Protein AF-A0A838R2I4-F1 (afdb_monomer)

Solvent-accessible surface area (backbone atoms only — not comparable to full-atom values): 6718 Å² total; per-residue (Å²): 138,84,91,84,84,65,102,54,102,58,93,77,80,87,80,69,60,47,78,57,98,88,40,82,44,57,80,58,98,72,91,76,68,88,89,64,90,80,84,87,77,82,78,68,72,70,65,38,96,84,62,56,73,92,68,78,72,72,49,74,60,72,74,38,50,85,59,63,79,69,65,80,87,69,59,96,59,77,66,63,46,51,59,27,77,76,69,69,44,84,81,114

Foldseek 3Di:
DDDFDDPPPDGDDDFDFDQDPNDTGTPDDDDDDPPDDDDDDPPPPPCPPPDHPPPPPDDPCRVCVCPVVVDPPDDPCNCVCVCCVPPVDDHD

Structure (mmCIF, N/CA/C/O backbone):
data_AF-A0A838R2I4-F1
#
_entry.id   AF-A0A838R2I4-F1
#
loop_
_atom_site.group_PDB
_atom_site.id
_atom_site.type_symbol
_atom_site.label_atom_id
_atom_site.label_alt_id
_atom_site.label_comp_id
_atom_site.label_asym_id
_atom_site.label_entity_id
_atom_site.label_seq_id
_atom_site.pdbx_PDB_ins_code
_atom_site.Cartn_x
_atom_site.Cartn_y
_atom_site.Cartn_z
_atom_site.occupancy
_atom_site.B_iso_or_equiv
_atom_site.auth_seq_id
_atom_site.auth_comp_id
_atom_site.auth_asym_id
_atom_site.auth_atom_id
_atom_site.pdbx_PDB_model_num
ATOM 1 N N . MET A 1 1 ? -6.997 -14.209 26.254 1.00 40.84 1 MET A N 1
ATOM 2 C CA . MET A 1 1 ? -6.150 -13.316 27.068 1.00 40.84 1 MET A CA 1
ATOM 3 C C . MET A 1 1 ? -5.665 -12.225 26.127 1.00 40.84 1 MET A C 1
ATOM 5 O O . MET A 1 1 ? -4.868 -12.564 25.267 1.00 40.84 1 MET A O 1
ATOM 9 N N . PRO A 1 2 ? -6.243 -11.012 26.137 1.00 50.09 2 PRO A N 1
ATOM 10 C CA . PRO A 1 2 ? -5.753 -9.914 25.307 1.00 50.09 2 PRO A CA 1
ATOM 11 C C . PRO A 1 2 ? -4.696 -9.117 26.075 1.00 50.09 2 PRO A C 1
ATOM 13 O O . PRO A 1 2 ? -4.842 -8.885 27.275 1.00 50.09 2 PRO A O 1
ATOM 16 N N . ASP A 1 3 ? -3.633 -8.735 25.379 1.00 47.75 3 ASP A N 1
ATOM 17 C CA . ASP A 1 3 ? -2.501 -7.991 25.919 1.00 47.75 3 ASP A CA 1
ATOM 18 C C . ASP A 1 3 ? -2.857 -6.508 26.104 1.00 47.75 3 ASP A C 1
ATOM 20 O O . ASP 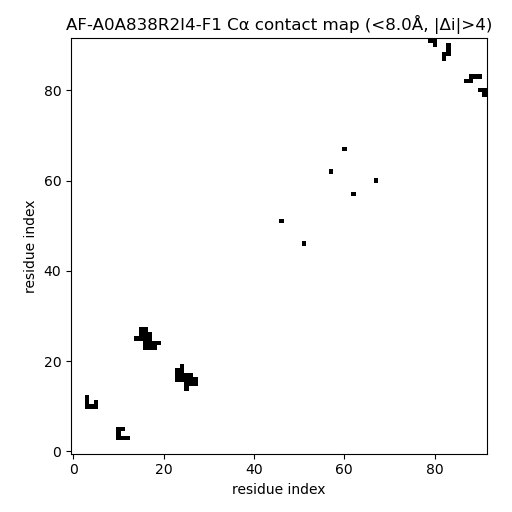A 1 3 ? -3.177 -5.806 25.146 1.00 47.75 3 ASP A O 1
ATOM 24 N N . TYR A 1 4 ? -2.787 -6.017 27.345 1.00 48.03 4 TYR A N 1
ATOM 25 C CA . TYR A 1 4 ? -3.042 -4.617 27.700 1.00 48.03 4 TYR A CA 1
ATOM 26 C C . TYR A 1 4 ? -1.774 -3.972 28.255 1.00 48.03 4 TYR A C 1
ATOM 28 O O . TYR A 1 4 ? -1.605 -3.925 29.468 1.00 48.03 4 TYR A O 1
ATOM 36 N N . PHE A 1 5 ? -0.887 -3.437 27.415 1.00 41.81 5 PHE A N 1
ATOM 37 C CA . PHE A 1 5 ? 0.123 -2.492 27.904 1.00 41.81 5 PHE A CA 1
ATOM 38 C C . PHE A 1 5 ? 0.476 -1.439 26.848 1.00 41.81 5 PHE A C 1
ATOM 40 O O . PHE A 1 5 ? 1.162 -1.719 25.870 1.00 41.81 5 PHE A O 1
ATOM 47 N N . THR A 1 6 ? 0.049 -0.195 27.086 1.00 43.91 6 THR A N 1
ATOM 48 C CA . THR A 1 6 ? 0.590 1.012 26.443 1.00 43.91 6 THR A CA 1
ATOM 49 C C . THR A 1 6 ? 1.130 1.976 27.510 1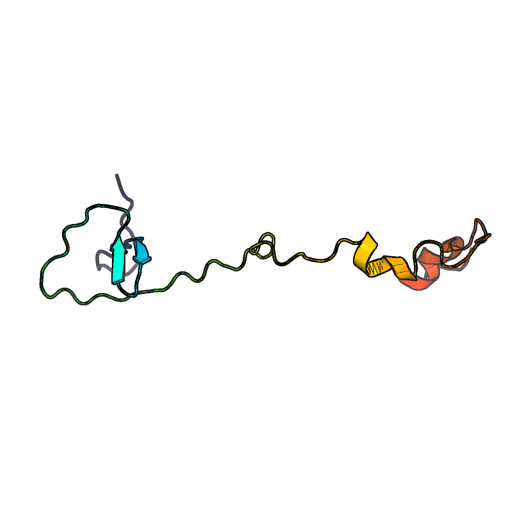.00 43.91 6 THR A C 1
ATOM 51 O O . THR A 1 6 ? 0.649 2.025 28.642 1.00 43.91 6 THR A O 1
ATOM 54 N N . LEU A 1 7 ? 2.188 2.716 27.152 1.00 46.00 7 LEU A N 1
ATOM 55 C CA . LEU A 1 7 ? 3.103 3.495 28.014 1.00 46.00 7 LEU A CA 1
ATOM 56 C C . LEU A 1 7 ? 2.531 4.787 28.641 1.00 46.00 7 LEU A C 1
ATOM 58 O O . LEU A 1 7 ? 3.270 5.661 29.084 1.00 46.00 7 LEU A O 1
ATOM 62 N N . THR A 1 8 ? 1.216 4.897 28.758 1.00 50.12 8 THR A N 1
ATOM 63 C CA . THR A 1 8 ? 0.539 5.921 29.562 1.00 50.12 8 THR A CA 1
ATOM 64 C C . THR A 1 8 ? -0.657 5.230 30.181 1.00 50.12 8 THR A C 1
ATOM 66 O O . THR A 1 8 ? -1.463 4.711 29.421 1.00 50.12 8 THR A O 1
ATOM 69 N N . GLY A 1 9 ? -0.748 5.170 31.514 1.00 45.50 9 GLY A N 1
ATOM 70 C CA . GLY A 1 9 ? -1.682 4.335 32.290 1.00 45.50 9 GLY A CA 1
ATOM 71 C C . GLY A 1 9 ? -3.178 4.602 32.077 1.00 45.50 9 GLY A C 1
ATOM 72 O O . GLY A 1 9 ? -3.895 4.929 33.018 1.00 45.50 9 GLY A O 1
ATOM 73 N N . LYS A 1 10 ? -3.659 4.453 30.845 1.00 51.25 10 LYS A N 1
ATOM 74 C CA . LYS A 1 10 ? -5.051 4.514 30.428 1.00 51.25 10 LYS A CA 1
ATOM 75 C C . LYS A 1 10 ? -5.311 3.217 29.659 1.00 51.25 10 LYS A C 1
ATOM 77 O O . LYS A 1 10 ? -4.597 2.968 28.689 1.00 51.25 10 LYS A O 1
ATOM 82 N N . PRO A 1 11 ? -6.261 2.370 30.087 1.00 53.25 11 PRO A N 1
ATOM 83 C CA . PRO A 1 11 ? -6.576 1.149 29.358 1.00 53.25 11 PRO A CA 1
ATOM 84 C C . PRO A 1 11 ? -7.075 1.542 27.965 1.00 53.25 11 PRO A C 1
ATOM 86 O O . PRO A 1 11 ? -8.181 2.056 27.812 1.00 53.25 11 PRO A O 1
ATOM 89 N N . ALA A 1 12 ? -6.219 1.380 26.959 1.00 59.03 12 ALA A N 1
ATOM 90 C CA . ALA A 1 12 ? -6.576 1.585 25.568 1.00 59.03 12 ALA A CA 1
ATOM 91 C C . ALA A 1 12 ? -7.121 0.258 25.043 1.00 59.03 12 ALA A C 1
ATOM 93 O O . ALA A 1 12 ? -6.387 -0.718 24.915 1.00 59.03 12 ALA A O 1
ATOM 94 N N . MET A 1 13 ? -8.428 0.215 24.808 1.00 68.31 13 MET A N 1
ATOM 95 C CA . MET A 1 13 ? -9.082 -0.896 24.132 1.00 68.31 13 MET A CA 1
ATOM 96 C C . MET A 1 13 ? -9.242 -0.499 22.668 1.00 68.31 13 MET A C 1
ATOM 98 O O . MET A 1 13 ? -9.995 0.423 22.361 1.00 68.31 13 MET A O 1
ATOM 102 N N . THR A 1 14 ? -8.505 -1.162 21.782 1.00 69.88 14 THR A N 1
ATOM 103 C CA . THR A 1 14 ? -8.679 -1.014 20.334 1.00 69.88 14 THR A CA 1
ATOM 104 C C . THR A 1 14 ? -9.733 -2.013 19.879 1.00 69.88 14 THR A C 1
ATOM 106 O O . THR A 1 14 ? -9.642 -3.201 20.190 1.00 69.88 14 THR A O 1
ATOM 109 N N . LEU A 1 15 ? -10.759 -1.524 19.187 1.00 74.19 15 LEU A N 1
ATOM 110 C CA . LEU A 1 15 ? -11.846 -2.330 18.644 1.00 74.19 15 LEU A CA 1
ATOM 111 C C . LEU A 1 15 ? -11.826 -2.217 17.130 1.00 74.19 15 LEU A C 1
ATOM 113 O O . LEU A 1 15 ? -11.843 -1.108 16.600 1.00 74.19 15 LEU A O 1
ATOM 117 N N . HIS A 1 16 ? -11.814 -3.363 16.460 1.00 77.19 16 HIS A N 1
ATOM 118 C CA . HIS A 1 16 ? -11.898 -3.429 15.010 1.00 77.19 16 HIS A CA 1
ATOM 119 C C . HIS A 1 16 ? -13.355 -3.612 14.583 1.00 77.19 16 HIS A C 1
ATOM 121 O O . HIS A 1 16 ? -14.159 -4.264 15.259 1.00 77.19 16 HIS A O 1
ATOM 127 N N . GLY A 1 17 ? -13.694 -2.972 13.476 1.00 80.44 17 GLY A N 1
ATOM 128 C CA . GLY A 1 17 ? -15.008 -3.030 12.875 1.00 80.44 17 GLY A CA 1
ATOM 129 C C . GLY A 1 17 ? -14.968 -2.458 11.471 1.00 80.44 17 GLY A C 1
ATOM 130 O O . GLY A 1 17 ? -14.006 -1.798 11.066 1.00 80.44 17 GLY A O 1
ATOM 131 N N . HIS A 1 18 ? -16.039 -2.693 10.736 1.00 80.75 18 HIS A N 1
ATOM 132 C CA . HIS A 1 18 ? -16.188 -2.262 9.362 1.00 80.75 18 HIS A CA 1
ATOM 133 C C . HIS A 1 18 ? -17.285 -1.212 9.244 1.00 80.75 18 HIS A C 1
ATOM 135 O O . HIS A 1 18 ? -18.290 -1.239 9.951 1.00 80.75 18 HIS A O 1
ATOM 141 N N . ILE A 1 19 ? -17.100 -0.271 8.320 1.00 77.31 19 ILE A N 1
ATOM 142 C CA . ILE A 1 19 ? -18.136 0.708 7.999 1.00 77.31 19 ILE A CA 1
ATOM 143 C C . ILE A 1 19 ? -19.135 0.044 7.050 1.00 77.31 19 ILE A C 1
ATOM 145 O O . ILE A 1 19 ? -18.774 -0.330 5.934 1.00 77.31 19 ILE A O 1
ATOM 149 N N . HIS A 1 20 ? -20.394 -0.065 7.467 1.00 75.75 20 HIS A N 1
ATOM 150 C CA . HIS A 1 20 ? -21.492 -0.574 6.651 1.00 75.75 20 HIS A CA 1
ATOM 151 C C . HIS A 1 20 ? -22.601 0.484 6.589 1.00 75.75 20 HIS A C 1
ATOM 153 O O . HIS A 1 20 ? -23.154 0.874 7.611 1.00 75.75 20 HIS A O 1
ATOM 159 N N . ASN A 1 21 ? -22.920 0.990 5.391 1.00 78.62 21 ASN A N 1
ATOM 160 C CA . ASN A 1 21 ? -23.909 2.065 5.176 1.00 78.62 21 ASN A CA 1
ATOM 161 C C . ASN A 1 21 ? -23.677 3.350 6.004 1.00 78.62 21 ASN A C 1
ATOM 163 O O . ASN A 1 21 ? -24.625 4.056 6.338 1.00 78.62 21 ASN A O 1
ATOM 167 N N . GLY A 1 22 ? -22.420 3.670 6.323 1.00 76.44 22 GLY A N 1
ATOM 168 C CA . GLY A 1 22 ? -22.068 4.841 7.136 1.00 76.44 22 GLY A CA 1
ATOM 169 C C . GLY A 1 22 ? -22.163 4.618 8.650 1.00 76.44 22 GLY A C 1
ATOM 170 O O . GLY A 1 22 ? -21.879 5.542 9.407 1.00 76.44 22 GLY A O 1
ATOM 171 N N . GLU A 1 23 ? -22.504 3.407 9.091 1.00 81.31 23 GLU A N 1
ATOM 172 C CA . GLU A 1 23 ? -22.467 2.984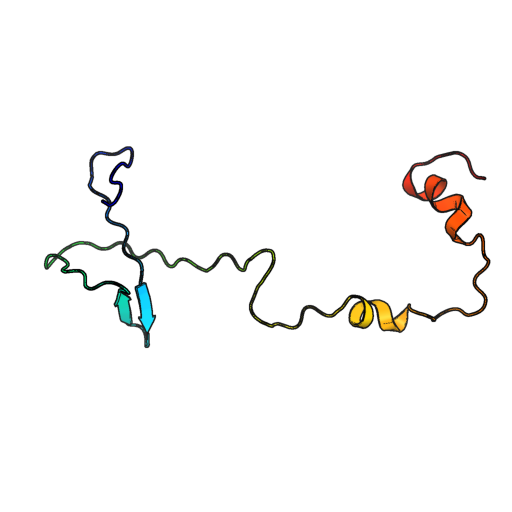 10.491 1.00 81.31 23 GLU A CA 1
ATOM 173 C C . GLU A 1 23 ? -21.231 2.111 10.751 1.00 81.31 23 GLU A C 1
ATOM 175 O O . GLU A 1 23 ? -20.810 1.341 9.887 1.00 81.31 23 GLU A O 1
ATOM 180 N N . ILE A 1 24 ? -20.623 2.241 11.932 1.00 81.12 24 ILE A N 1
ATOM 181 C CA . ILE A 1 24 ? -19.476 1.421 12.344 1.00 81.12 24 ILE A CA 1
ATOM 182 C C . ILE A 1 24 ? -20.021 0.139 12.972 1.00 81.12 24 ILE A C 1
ATOM 184 O O . ILE A 1 24 ? -20.577 0.168 14.068 1.00 81.12 24 ILE A O 1
ATOM 188 N N . VAL A 1 25 ? -19.844 -0.984 12.285 1.00 82.62 25 VAL A N 1
ATOM 189 C CA . VAL A 1 25 ? -20.233 -2.312 12.759 1.00 82.62 25 VAL A CA 1
ATOM 190 C C . VAL A 1 25 ? -18.997 -3.004 13.321 1.00 82.62 25 VAL A C 1
ATOM 192 O O . VAL A 1 25 ? -18.045 -3.260 12.593 1.00 82.62 25 VAL A O 1
ATOM 195 N N . PHE A 1 26 ? -18.992 -3.300 14.619 1.00 82.62 26 PHE A N 1
ATOM 196 C CA . PHE A 1 26 ? -17.901 -4.044 15.251 1.00 82.62 26 PHE A CA 1
ATOM 197 C C . PHE A 1 26 ? -17.979 -5.534 14.906 1.00 82.62 26 PHE A C 1
ATOM 199 O O . PHE A 1 26 ? -19.057 -6.126 14.960 1.00 82.62 26 PHE A O 1
ATOM 206 N N . ASP A 1 27 ? -16.834 -6.153 14.610 1.00 76.88 27 ASP A N 1
ATOM 207 C CA . ASP A 1 27 ? -16.778 -7.583 14.257 1.00 76.88 27 ASP A CA 1
ATOM 208 C C . ASP A 1 27 ? -17.027 -8.498 15.461 1.00 76.88 27 ASP A C 1
ATOM 210 O O . ASP A 1 27 ? -17.479 -9.636 15.329 1.00 76.88 27 ASP A O 1
ATOM 214 N N . ALA A 1 28 ? -16.744 -7.991 16.660 1.00 74.75 28 ALA A N 1
ATOM 215 C CA . ALA A 1 28 ? -17.038 -8.655 17.916 1.00 74.75 28 ALA A CA 1
ATOM 216 C C . ALA A 1 28 ? -18.227 -7.984 18.611 1.00 74.75 28 ALA A C 1
ATOM 218 O O . ALA A 1 28 ? -18.377 -6.762 18.586 1.00 74.75 28 ALA A O 1
ATOM 219 N N . GLN A 1 29 ? -19.040 -8.781 19.310 1.00 69.44 29 GLN A N 1
ATOM 220 C CA . GLN A 1 29 ? -20.028 -8.236 20.238 1.00 69.44 29 GLN A CA 1
ATOM 221 C C . GLN A 1 29 ? -19.302 -7.572 21.409 1.00 69.44 29 GLN A C 1
ATOM 223 O O . GLN A 1 29 ? -18.732 -8.246 22.267 1.00 69.44 29 GLN A O 1
ATOM 228 N N . VAL A 1 30 ? -19.321 -6.241 21.428 1.00 70.69 30 VAL A N 1
ATOM 229 C CA . VAL A 1 30 ? -18.682 -5.434 22.466 1.00 70.69 30 VAL A CA 1
ATOM 230 C C . VAL A 1 30 ? -19.726 -4.548 23.123 1.00 70.69 30 VAL A C 1
ATOM 232 O O . VAL A 1 30 ? -20.413 -3.772 22.463 1.00 70.69 30 VAL A O 1
ATOM 235 N N . THR A 1 31 ? -19.834 -4.644 24.446 1.00 70.94 31 THR A N 1
ATOM 236 C CA . THR A 1 31 ? -20.647 -3.725 25.242 1.00 70.94 31 THR A CA 1
ATOM 237 C C . THR A 1 31 ? -19.817 -2.490 25.567 1.00 70.94 31 THR A C 1
ATOM 239 O O . THR A 1 31 ? -18.889 -2.550 26.374 1.00 70.94 31 THR A O 1
ATOM 242 N N . LEU A 1 32 ? -20.145 -1.370 24.927 1.00 72.62 32 LEU A N 1
ATOM 243 C CA . LEU A 1 32 ? -19.547 -0.072 25.225 1.00 72.62 32 LEU A CA 1
ATOM 244 C C . LEU A 1 32 ? -20.337 0.621 26.347 1.00 72.62 32 LEU A C 1
ATOM 246 O O . LEU A 1 32 ? -21.567 0.598 26.315 1.00 72.62 32 LEU A O 1
ATOM 250 N N . PRO A 1 33 ? -19.669 1.242 27.335 1.00 75.31 33 PRO A N 1
ATOM 251 C CA . PRO A 1 33 ? -20.360 2.029 28.348 1.00 75.31 33 PRO A CA 1
ATOM 252 C C . PRO A 1 33 ? -20.990 3.283 27.725 1.00 75.31 33 PRO A C 1
ATOM 254 O O . PRO A 1 33 ? -20.359 3.978 26.924 1.00 75.31 33 PRO A O 1
ATOM 257 N N . GLU A 1 34 ? -22.231 3.587 28.110 1.00 66.81 34 GLU A N 1
ATOM 258 C CA . GLU A 1 34 ? -22.940 4.779 27.637 1.00 66.81 34 GLU A CA 1
ATOM 259 C C . GLU A 1 34 ? -22.177 6.063 28.014 1.00 66.81 34 GLU A C 1
ATOM 261 O O . GLU A 1 34 ? -21.684 6.212 29.132 1.00 66.81 34 GLU A O 1
ATOM 266 N N . GLY A 1 35 ? -22.059 6.999 27.065 1.00 73.25 35 GLY A N 1
ATOM 267 C CA . GLY A 1 35 ? -21.362 8.278 27.263 1.00 73.25 35 GLY A CA 1
ATOM 268 C C . GLY A 1 35 ? -19.837 8.240 27.094 1.00 73.25 35 GLY A C 1
ATOM 269 O O . GLY A 1 35 ? -19.176 9.256 27.319 1.00 73.25 35 GLY A O 1
ATOM 270 N N . ALA A 1 36 ? -19.252 7.110 26.684 1.00 72.12 36 ALA A N 1
ATOM 271 C CA . ALA A 1 36 ? -17.818 7.025 26.420 1.00 72.12 36 ALA A CA 1
ATOM 272 C C . ALA A 1 36 ? -17.393 7.870 25.205 1.00 72.12 36 ALA A C 1
ATOM 274 O O . ALA A 1 36 ? -17.975 7.783 24.126 1.00 72.12 36 ALA A O 1
ATOM 275 N N . SER A 1 37 ? -16.334 8.669 25.360 1.00 69.50 37 SER A N 1
ATOM 276 C CA . SER A 1 37 ? -15.700 9.373 24.240 1.00 69.50 37 SER A CA 1
ATOM 277 C C . SER A 1 37 ? -14.870 8.400 23.403 1.00 69.50 37 SER A C 1
ATOM 279 O O . SER A 1 37 ? -13.915 7.810 23.909 1.00 69.50 37 SER A O 1
ATOM 281 N N . VAL A 1 38 ? -15.216 8.259 22.123 1.00 74.25 38 VAL A N 1
ATOM 282 C CA . VAL A 1 38 ? -14.549 7.350 21.181 1.00 74.25 38 VAL A CA 1
ATOM 283 C C . VAL A 1 38 ? -13.696 8.153 20.201 1.00 74.25 38 VAL A C 1
ATOM 285 O O . VAL A 1 38 ? -14.122 9.189 19.693 1.00 74.25 38 VAL A O 1
ATOM 288 N N . ARG A 1 39 ? -12.487 7.663 19.917 1.00 72.94 39 ARG A N 1
ATOM 289 C CA . ARG A 1 39 ? -11.656 8.116 18.798 1.00 72.94 39 ARG A CA 1
ATOM 290 C C . ARG A 1 39 ? -11.702 7.031 17.735 1.00 72.94 39 ARG A C 1
ATOM 292 O O . ARG A 1 39 ? -11.289 5.909 18.003 1.00 72.94 39 ARG A O 1
ATOM 299 N N . VAL A 1 40 ? -12.221 7.370 16.562 1.00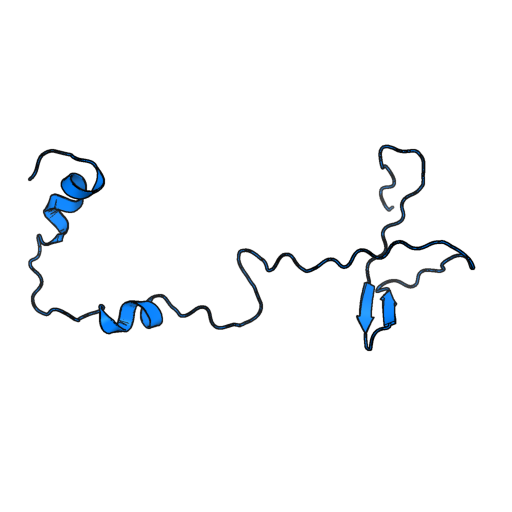 76.62 40 VAL A N 1
ATOM 300 C CA . VAL A 1 40 ? -12.262 6.45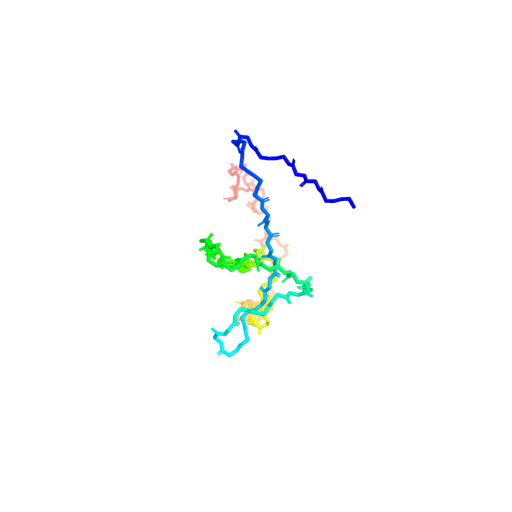5 15.421 1.00 76.62 40 VAL A CA 1
ATOM 301 C C . VAL A 1 40 ? -11.029 6.713 14.574 1.00 76.62 40 VAL A C 1
ATOM 303 O O . VAL A 1 40 ? -10.817 7.832 14.107 1.00 76.62 40 VAL A O 1
ATOM 306 N N . GLU A 1 41 ? -10.219 5.680 14.388 1.00 76.06 41 GLU A N 1
ATOM 307 C CA . GLU A 1 41 ? -9.131 5.689 13.420 1.00 76.06 41 GLU A CA 1
ATOM 308 C C . GLU A 1 41 ? -9.550 4.788 12.269 1.00 76.06 41 GLU A C 1
ATOM 310 O O . GLU A 1 41 ? -9.785 3.596 12.448 1.00 76.06 41 GLU A O 1
ATOM 315 N N . ILE A 1 42 ? -9.723 5.384 11.091 1.00 78.31 42 ILE A N 1
ATOM 316 C CA . ILE A 1 42 ? -9.965 4.611 9.882 1.00 78.31 42 ILE A CA 1
ATOM 317 C C . ILE A 1 42 ? -8.613 4.037 9.493 1.00 78.31 42 ILE A C 1
ATOM 319 O O . ILE A 1 42 ? -7.739 4.763 9.016 1.00 78.31 42 ILE A O 1
ATOM 323 N N . GLU A 1 43 ? -8.450 2.735 9.699 1.00 71.00 43 GLU A N 1
ATOM 324 C CA . GLU A 1 43 ? -7.398 1.983 9.039 1.00 71.00 43 GLU A CA 1
ATOM 325 C C . GLU A 1 43 ? -7.716 2.023 7.545 1.00 71.00 43 GLU A C 1
ATOM 327 O O . GLU A 1 43 ? -8.473 1.210 7.016 1.00 71.00 43 GLU A O 1
ATOM 332 N N . THR A 1 44 ? -7.171 3.018 6.839 1.00 63.59 44 THR A N 1
ATOM 333 C CA . THR A 1 44 ? -6.971 2.841 5.408 1.00 63.59 44 THR A CA 1
ATOM 334 C C . THR A 1 44 ? -6.129 1.584 5.317 1.00 63.59 44 THR A C 1
ATOM 336 O O . THR A 1 44 ? -5.030 1.605 5.893 1.00 63.59 44 THR A O 1
ATOM 339 N N . PRO A 1 45 ? -6.598 0.499 4.666 1.00 54.88 45 PRO A N 1
ATOM 340 C CA . PRO A 1 45 ? -5.679 -0.569 4.343 1.00 54.88 45 PRO A CA 1
ATOM 341 C C . PRO A 1 45 ? -4.505 0.155 3.704 1.00 54.88 45 PRO A C 1
ATOM 343 O O . PRO A 1 45 ? -4.708 0.985 2.809 1.00 54.88 45 PRO A O 1
ATOM 346 N N . LEU A 1 46 ? -3.299 -0.048 4.245 1.00 48.47 46 LEU A N 1
ATOM 347 C CA . LEU A 1 46 ? -2.101 0.197 3.463 1.00 48.47 46 LEU A CA 1
ATOM 348 C C . LEU A 1 46 ? -2.467 -0.443 2.139 1.00 48.47 46 LEU A C 1
ATOM 350 O O . LEU A 1 46 ? -2.668 -1.656 2.129 1.00 48.47 46 LEU A O 1
ATOM 354 N N . SER A 1 47 ? -2.714 0.357 1.092 1.00 44.06 47 SER A N 1
ATOM 355 C CA . SER A 1 47 ? -2.758 -0.168 -0.259 1.00 44.06 47 SER A CA 1
ATOM 356 C C . SER A 1 47 ? -1.480 -0.943 -0.304 1.00 44.06 47 SER A C 1
ATOM 358 O O . SER A 1 47 ? -0.405 -0.341 -0.214 1.00 44.06 47 SER A O 1
ATOM 360 N N . SER A 1 48 ? -1.626 -2.261 -0.200 1.00 42.00 48 SER A N 1
ATOM 361 C CA . SER A 1 48 ? -0.521 -3.135 0.084 1.00 42.00 48 SER A CA 1
ATOM 362 C C . SER A 1 48 ? 0.448 -2.753 -1.004 1.00 42.00 48 SER A C 1
ATOM 364 O O . SER A 1 48 ? 0.062 -2.741 -2.179 1.00 42.00 48 SER A O 1
ATOM 366 N N . SER A 1 49 ? 1.635 -2.296 -0.620 1.00 48.38 49 SER A N 1
ATOM 367 C CA . SER A 1 49 ? 2.694 -1.958 -1.560 1.00 48.38 49 SER A CA 1
ATOM 368 C C . SER A 1 49 ? 3.170 -3.282 -2.184 1.00 48.38 49 SER A C 1
ATOM 370 O O . SER A 1 49 ? 4.278 -3.744 -1.951 1.00 48.38 49 SER A O 1
ATOM 372 N N . GLY A 1 50 ? 2.250 -3.978 -2.865 1.00 47.94 50 GLY A N 1
ATOM 373 C CA . GLY A 1 50 ? 2.268 -5.41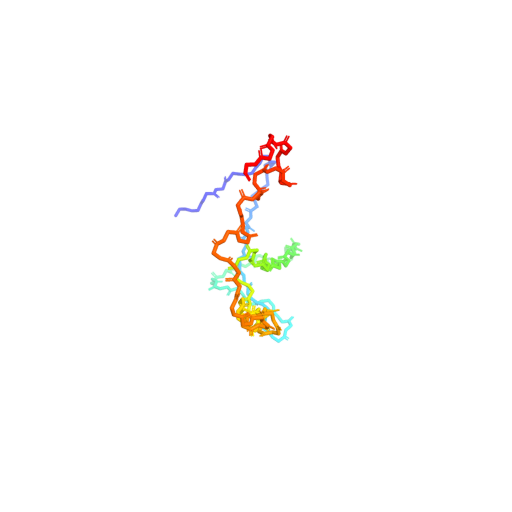2 -3.117 1.00 47.94 50 GLY A CA 1
ATOM 374 C C . GLY A 1 50 ? 0.919 -6.130 -3.323 1.00 47.94 50 GLY A C 1
ATOM 375 O O . GLY A 1 50 ? 0.977 -7.324 -3.569 1.00 47.94 50 GLY A O 1
ATOM 376 N N . THR A 1 51 ? -0.266 -5.507 -3.220 1.00 46.22 51 THR A N 1
ATOM 377 C CA . THR A 1 51 ? -1.591 -6.099 -3.579 1.00 46.22 51 THR A CA 1
ATOM 378 C C . THR A 1 51 ? -2.712 -5.107 -3.246 1.00 46.22 51 THR A C 1
ATOM 380 O O . THR A 1 51 ? -3.421 -5.228 -2.247 1.00 46.22 51 THR A O 1
ATOM 383 N N . ALA A 1 52 ? -2.851 -4.068 -4.066 1.00 44.03 52 ALA A N 1
ATOM 384 C CA . ALA A 1 52 ? -4.127 -3.377 -4.175 1.00 44.03 52 ALA A CA 1
ATOM 385 C C . ALA A 1 52 ? -5.111 -4.300 -4.910 1.00 44.03 52 ALA A C 1
ATOM 387 O O . ALA A 1 52 ? -4.695 -5.221 -5.616 1.00 44.03 52 ALA A O 1
ATOM 388 N N . ALA A 1 53 ? -6.406 -4.039 -4.734 1.00 46.28 53 ALA A N 1
ATOM 389 C CA . ALA A 1 53 ? -7.488 -4.524 -5.582 1.00 46.28 53 ALA A CA 1
ATOM 390 C C . ALA A 1 53 ? -7.058 -4.641 -7.052 1.00 46.28 53 ALA A C 1
ATOM 392 O O . ALA A 1 53 ? -6.194 -3.882 -7.479 1.00 46.28 53 ALA A O 1
ATOM 393 N N . ALA A 1 54 ? -7.683 -5.551 -7.803 1.00 50.00 54 ALA A N 1
ATOM 394 C CA . ALA A 1 54 ? -7.498 -5.802 -9.234 1.00 50.00 54 ALA A CA 1
ATOM 395 C C . ALA A 1 54 ? -7.748 -4.569 -10.141 1.00 50.00 54 ALA A C 1
ATOM 397 O O . ALA A 1 54 ? -8.572 -4.591 -11.044 1.00 50.00 54 ALA A O 1
ATOM 398 N N . SER A 1 55 ? -7.041 -3.474 -9.892 1.00 55.41 55 SER A N 1
ATOM 399 C CA . SER A 1 55 ? -6.627 -2.511 -10.883 1.00 55.41 55 SER A CA 1
ATOM 400 C C . SER A 1 55 ? -5.449 -3.183 -11.563 1.00 55.41 55 SER A C 1
ATOM 402 O O . SER A 1 55 ? -4.372 -3.325 -10.977 1.00 55.41 55 SER A O 1
ATOM 404 N N . GLU A 1 56 ? -5.747 -3.734 -12.732 1.00 64.19 56 GLU A N 1
ATOM 405 C CA . GLU A 1 56 ? -4.872 -4.504 -13.604 1.00 64.19 56 GLU A CA 1
ATOM 406 C C . GLU A 1 56 ? -3.560 -3.741 -13.792 1.00 64.19 56 GLU A C 1
ATOM 408 O O . GLU A 1 56 ? -3.440 -2.864 -14.643 1.00 64.19 56 GLU A O 1
ATOM 413 N N . THR A 1 57 ? -2.573 -4.010 -12.934 1.00 73.94 57 THR A N 1
ATOM 414 C CA . THR A 1 57 ? -1.230 -3.491 -13.161 1.00 73.94 57 THR A CA 1
ATOM 415 C C . THR A 1 57 ? -0.767 -4.180 -14.430 1.00 73.94 57 THR A C 1
ATOM 417 O O . THR A 1 57 ? -0.669 -5.412 -14.413 1.00 73.94 57 THR A O 1
ATOM 420 N N . PRO A 1 58 ? -0.536 -3.430 -15.520 1.00 78.69 58 PRO A N 1
ATOM 421 C CA . PRO A 1 58 ? -0.354 -4.051 -16.809 1.00 78.69 58 PRO A CA 1
ATOM 422 C C . PRO A 1 58 ? 0.863 -4.959 -16.754 1.00 78.69 58 PRO A C 1
ATOM 424 O O . PRO A 1 58 ? 1.902 -4.609 -16.168 1.00 78.69 58 PRO A O 1
ATOM 427 N N . THR A 1 59 ? 0.713 -6.148 -17.325 1.00 85.31 59 THR A N 1
ATOM 428 C CA . THR A 1 59 ? 1.781 -7.143 -17.335 1.00 85.31 59 THR A CA 1
ATOM 429 C C . THR A 1 59 ? 3.021 -6.565 -18.024 1.00 85.31 59 THR A C 1
ATOM 431 O O . THR A 1 59 ? 2.946 -5.628 -18.821 1.00 85.31 59 THR A O 1
ATOM 434 N N . LEU A 1 60 ? 4.211 -7.104 -17.731 1.00 85.19 60 LEU A N 1
ATOM 435 C CA . LEU A 1 60 ? 5.434 -6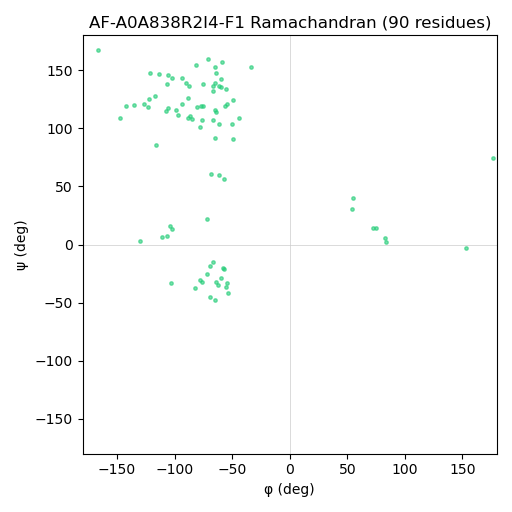.661 -18.418 1.00 85.19 60 LEU A CA 1
ATOM 436 C C . LEU A 1 60 ? 5.302 -6.767 -19.942 1.00 85.19 60 LEU A C 1
ATOM 438 O O . LEU A 1 60 ? 5.842 -5.926 -20.654 1.00 85.19 60 LEU A O 1
ATOM 442 N N . LEU A 1 61 ? 4.550 -7.762 -20.417 1.00 86.50 61 LEU A N 1
ATOM 443 C CA . LEU A 1 61 ? 4.225 -7.942 -21.824 1.00 86.50 61 LEU A CA 1
ATOM 444 C C . LEU A 1 61 ? 3.355 -6.796 -22.355 1.00 86.50 61 LEU A C 1
ATOM 446 O O . LEU A 1 61 ? 3.688 -6.224 -23.382 1.00 86.50 61 LEU A O 1
ATOM 450 N N . GLU A 1 62 ? 2.287 -6.416 -21.653 1.00 87.38 62 GLU A N 1
ATOM 451 C CA . GLU A 1 62 ? 1.427 -5.289 -22.054 1.00 87.38 62 GLU A CA 1
ATOM 452 C C . GLU A 1 62 ? 2.185 -3.961 -22.079 1.00 87.38 62 GLU A C 1
ATOM 454 O O . GLU A 1 62 ? 1.942 -3.116 -22.935 1.00 87.38 62 GLU A O 1
ATOM 459 N N . ARG A 1 63 ? 3.138 -3.778 -21.161 1.00 87.62 63 ARG A N 1
ATOM 460 C CA . ARG A 1 63 ? 3.938 -2.549 -21.074 1.00 87.62 63 ARG A CA 1
ATOM 461 C C . ARG A 1 63 ? 5.050 -2.461 -22.115 1.00 87.62 63 ARG A C 1
ATOM 463 O O . ARG A 1 63 ? 5.450 -1.357 -22.467 1.00 87.62 63 ARG A O 1
ATOM 470 N N . LEU A 1 64 ? 5.604 -3.600 -22.527 1.00 89.62 64 LEU A N 1
ATOM 471 C CA . LEU A 1 64 ? 6.748 -3.679 -23.442 1.00 89.62 64 LEU A CA 1
ATOM 472 C C . LEU A 1 64 ? 6.368 -4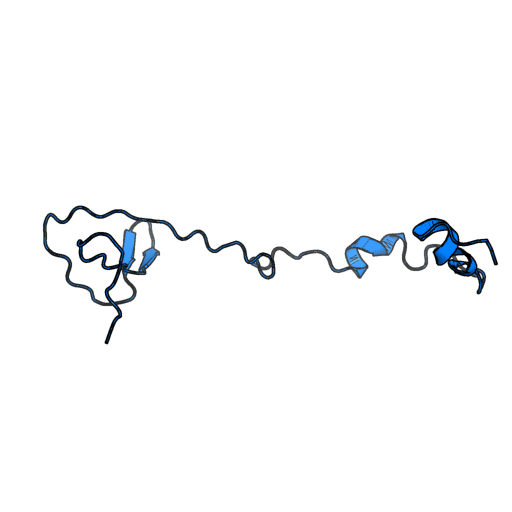.246 -24.814 1.00 89.62 64 LEU A C 1
ATOM 474 O O . LEU A 1 64 ? 7.258 -4.460 -25.630 1.00 89.62 64 LEU A O 1
ATOM 478 N N . GLY A 1 65 ? 5.080 -4.481 -25.079 1.00 88.38 65 GLY A N 1
ATOM 479 C CA . GLY A 1 65 ? 4.594 -5.124 -26.302 1.00 88.38 65 GLY A CA 1
ATOM 480 C C . GLY A 1 65 ? 5.066 -4.431 -27.577 1.00 88.38 65 GLY A C 1
ATOM 481 O O . GLY A 1 65 ? 5.454 -5.106 -28.521 1.00 88.38 65 GLY A O 1
ATOM 482 N N . ASP A 1 66 ? 5.154 -3.100 -27.557 1.00 86.94 66 ASP A N 1
ATOM 483 C CA . ASP A 1 66 ? 5.644 -2.299 -28.687 1.00 86.94 66 ASP A CA 1
ATOM 484 C C . ASP A 1 66 ? 7.152 -2.473 -28.958 1.00 86.94 66 ASP A C 1
ATOM 486 O O . ASP A 1 66 ? 7.640 -2.125 -30.030 1.00 86.94 66 ASP A O 1
ATOM 490 N N . VAL A 1 67 ? 7.910 -2.977 -27.978 1.00 85.25 67 VAL A N 1
ATOM 491 C CA . VAL A 1 67 ? 9.371 -3.157 -28.044 1.00 85.25 67 VAL A CA 1
ATOM 492 C C . VAL A 1 67 ? 9.740 -4.623 -28.274 1.00 85.25 67 VAL A C 1
ATOM 494 O O . VAL A 1 67 ? 10.747 -4.924 -28.919 1.00 85.25 67 VAL A O 1
ATOM 497 N N . VAL A 1 68 ? 8.943 -5.553 -27.744 1.00 85.88 68 VAL A N 1
ATOM 498 C CA . VAL A 1 68 ? 9.169 -6.994 -27.885 1.00 85.88 68 VAL A CA 1
ATOM 499 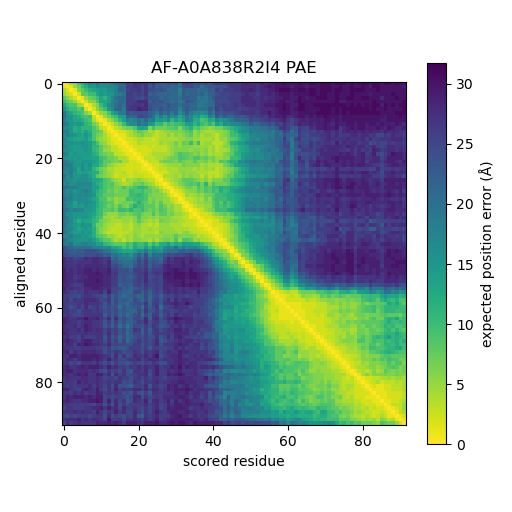C C . VAL A 1 68 ? 9.049 -7.382 -29.359 1.00 85.88 68 VAL A C 1
ATOM 501 O O . VAL A 1 68 ? 7.978 -7.306 -29.947 1.00 85.88 68 VAL A O 1
ATOM 504 N N . GLY A 1 69 ? 10.161 -7.814 -29.957 1.00 83.94 69 GLY A N 1
ATOM 505 C CA . GLY A 1 69 ? 10.200 -8.199 -31.371 1.00 83.94 69 GLY A CA 1
ATOM 506 C C . GLY A 1 69 ? 10.178 -7.021 -32.351 1.00 83.94 69 GLY A C 1
ATOM 507 O O . GLY A 1 69 ? 9.966 -7.236 -33.535 1.00 83.94 69 GLY A O 1
ATOM 508 N N . ALA A 1 70 ? 10.416 -5.787 -31.892 1.00 85.69 70 ALA A N 1
ATOM 509 C CA . ALA A 1 70 ? 10.451 -4.607 -32.762 1.00 85.69 70 ALA A CA 1
ATOM 510 C C . ALA A 1 70 ? 11.630 -4.591 -33.758 1.00 85.69 70 ALA A C 1
ATOM 512 O O . ALA A 1 70 ? 11.642 -3.781 -34.684 1.00 85.69 70 ALA A O 1
ATOM 513 N N . VAL A 1 71 ? 12.641 -5.441 -33.551 1.00 84.88 71 VAL A N 1
ATOM 514 C CA . VAL A 1 71 ? 13.832 -5.541 -34.400 1.00 84.88 71 VAL A CA 1
ATOM 515 C C . VAL A 1 71 ? 14.136 -7.012 -34.663 1.00 84.88 71 VAL A C 1
ATOM 517 O O . VAL A 1 71 ? 14.394 -7.769 -33.724 1.00 84.88 71 VAL A O 1
ATOM 520 N N . ASP A 1 72 ? 14.133 -7.386 -35.939 1.00 83.12 72 ASP A N 1
ATOM 521 C CA . ASP A 1 72 ? 14.572 -8.697 -36.415 1.00 83.12 72 ASP A CA 1
ATOM 522 C C . ASP A 1 72 ? 16.106 -8.750 -36.537 1.00 83.12 72 ASP A C 1
ATOM 524 O O . ASP A 1 72 ? 16.764 -7.722 -36.704 1.00 83.12 72 ASP A O 1
ATOM 528 N N . ASP A 1 73 ? 16.681 -9.952 -36.448 1.00 83.12 73 ASP A N 1
ATOM 529 C CA . ASP A 1 73 ? 18.117 -10.210 -36.655 1.00 83.12 73 ASP A CA 1
ATOM 530 C C . ASP A 1 73 ? 19.065 -9.367 -35.779 1.00 83.12 73 ASP A C 1
ATOM 532 O O . ASP A 1 73 ? 20.132 -8.920 -36.212 1.00 83.12 73 ASP A O 1
ATOM 536 N N . LEU A 1 74 ? 18.694 -9.167 -34.506 1.00 83.25 74 LEU A N 1
ATOM 537 C CA . LEU A 1 74 ? 19.576 -8.526 -33.534 1.00 83.25 74 LEU A CA 1
ATOM 538 C C . LEU A 1 74 ? 20.923 -9.263 -33.458 1.00 83.25 74 LEU A C 1
ATOM 540 O O . LEU A 1 74 ? 20.958 -10.494 -33.346 1.00 83.25 74 LEU A O 1
ATOM 544 N N . PRO A 1 75 ? 22.044 -8.525 -33.478 1.00 82.31 75 PRO A N 1
ATOM 545 C CA . PRO A 1 75 ? 23.355 -9.138 -33.434 1.00 82.31 75 PRO A CA 1
ATOM 546 C C . PRO A 1 75 ? 23.546 -9.847 -32.089 1.00 82.31 75 PRO A C 1
ATOM 548 O O . PRO A 1 75 ? 23.181 -9.328 -31.030 1.00 82.31 75 PRO A O 1
ATOM 551 N N . THR A 1 76 ? 24.145 -11.039 -32.123 1.00 80.62 76 THR A N 1
ATOM 552 C CA . THR A 1 76 ? 24.344 -11.895 -30.940 1.00 80.62 76 THR A CA 1
ATOM 553 C C . THR A 1 76 ? 25.145 -11.201 -29.829 1.00 80.62 76 THR A C 1
ATOM 555 O O . THR A 1 76 ? 25.077 -11.595 -28.666 1.00 80.62 76 THR A O 1
ATOM 558 N N . ASP A 1 77 ? 25.900 -10.156 -30.165 1.00 82.94 77 ASP A N 1
ATOM 559 C CA . ASP A 1 77 ? 26.722 -9.358 -29.261 1.00 82.94 77 ASP A CA 1
ATOM 560 C C . ASP A 1 77 ? 26.102 -7.998 -28.883 1.00 82.94 77 ASP A C 1
ATOM 562 O O . ASP A 1 77 ? 26.781 -7.172 -28.270 1.00 82.94 77 ASP A O 1
ATOM 566 N N . GLY A 1 78 ? 24.813 -7.763 -29.156 1.00 77.38 78 GLY A N 1
ATOM 567 C CA . GLY A 1 78 ? 24.137 -6.484 -28.884 1.00 77.38 78 GLY A CA 1
ATOM 568 C C . GLY A 1 78 ? 24.193 -6.013 -27.420 1.00 77.38 78 GLY A C 1
ATOM 569 O O . GLY A 1 78 ? 24.094 -4.819 -27.148 1.00 77.38 78 GLY A O 1
ATOM 570 N N . ALA A 1 79 ? 24.430 -6.928 -26.473 1.00 82.62 79 ALA A N 1
ATOM 571 C CA . ALA A 1 79 ? 24.611 -6.630 -25.049 1.00 82.62 79 ALA A CA 1
ATOM 572 C C . ALA A 1 79 ? 26.071 -6.747 -24.554 1.00 82.62 79 ALA A C 1
ATOM 574 O O . ALA A 1 79 ? 26.327 -6.642 -23.355 1.00 82.62 79 ALA A O 1
ATOM 575 N N . ARG A 1 80 ? 27.057 -6.945 -25.439 1.00 84.38 80 ARG A N 1
ATOM 576 C CA . ARG A 1 80 ? 28.454 -7.254 -25.067 1.00 84.38 80 ARG A CA 1
ATOM 577 C C . ARG A 1 80 ? 29.131 -6.178 -24.210 1.00 84.38 80 ARG A C 1
ATOM 579 O O . ARG A 1 80 ? 29.990 -6.496 -23.396 1.00 84.38 80 ARG A O 1
ATOM 586 N N . ASN A 1 81 ? 28.726 -4.919 -24.363 1.00 84.38 81 ASN A N 1
ATOM 587 C CA . ASN A 1 81 ? 29.295 -3.781 -23.634 1.00 84.38 81 ASN A CA 1
ATOM 588 C C . ASN A 1 81 ? 28.396 -3.265 -22.498 1.00 84.38 81 ASN A C 1
ATOM 590 O O . ASN A 1 81 ? 28.620 -2.163 -21.997 1.00 84.38 81 ASN A O 1
ATOM 594 N N . LEU A 1 82 ? 27.398 -4.042 -22.062 1.00 85.88 82 LEU A N 1
ATOM 595 C CA . LEU A 1 82 ? 26.469 -3.640 -20.999 1.00 85.88 82 LEU A CA 1
ATOM 596 C C . LEU A 1 82 ? 27.209 -3.193 -19.722 1.00 85.88 82 LEU A C 1
ATOM 598 O O . LEU A 1 82 ? 26.887 -2.155 -19.151 1.00 85.88 82 LEU A O 1
ATOM 602 N N . GLU A 1 83 ? 28.265 -3.915 -19.332 1.00 84.25 83 GLU A N 1
ATOM 603 C CA . GLU A 1 83 ? 29.097 -3.584 -18.165 1.00 84.25 83 GLU A CA 1
ATOM 604 C C . GLU A 1 83 ? 29.835 -2.241 -18.311 1.00 84.25 83 GLU A C 1
ATOM 606 O O . GLU A 1 83 ? 30.057 -1.547 -17.315 1.00 84.25 83 GLU A O 1
ATOM 611 N N . HIS A 1 84 ? 30.223 -1.850 -19.530 1.00 88.19 84 HIS A N 1
ATOM 612 C CA . HIS A 1 84 ? 30.874 -0.561 -19.784 1.00 88.19 84 HIS A CA 1
ATOM 613 C C . HIS A 1 84 ? 29.886 0.587 -19.584 1.00 88.19 84 HIS A C 1
ATOM 615 O O . HIS A 1 84 ? 30.210 1.579 -18.936 1.00 88.19 84 HIS A O 1
ATOM 621 N N . TYR A 1 85 ? 28.670 0.444 -20.112 1.00 82.44 85 TYR A N 1
ATOM 622 C CA . TYR A 1 85 ? 27.657 1.496 -20.044 1.00 82.44 85 TYR A CA 1
ATOM 623 C C . TYR A 1 85 ? 26.994 1.608 -18.668 1.00 82.44 85 TYR A C 1
ATOM 625 O O . TYR A 1 85 ? 26.648 2.713 -18.260 1.00 82.44 85 TYR A O 1
ATOM 633 N N . LEU A 1 86 ? 26.849 0.498 -17.938 1.00 86.56 86 LEU A N 1
ATOM 634 C CA . LEU A 1 86 ? 26.278 0.506 -16.588 1.00 86.56 86 LEU A CA 1
ATOM 635 C C . LEU A 1 86 ? 27.298 0.885 -15.508 1.00 86.56 86 LEU A C 1
ATOM 637 O O . LEU A 1 86 ? 26.942 1.571 -14.552 1.00 86.56 86 LEU A O 1
ATOM 641 N N . TYR A 1 87 ? 28.551 0.437 -15.644 1.00 89.44 87 TYR A N 1
ATOM 642 C CA . TYR A 1 87 ? 29.535 0.484 -14.554 1.00 89.44 87 TYR A CA 1
ATOM 643 C C . TYR A 1 87 ? 30.887 1.100 -14.947 1.00 89.44 87 TYR A C 1
ATOM 645 O O . TYR A 1 87 ? 31.803 1.131 -14.128 1.00 89.44 87 TYR A O 1
ATOM 653 N N . GLY A 1 88 ? 31.049 1.593 -16.180 1.00 84.62 88 GLY A N 1
ATOM 654 C CA . GLY A 1 88 ? 32.269 2.279 -16.626 1.00 84.62 88 GLY A CA 1
ATOM 655 C C . GLY A 1 88 ? 33.484 1.370 -16.848 1.00 84.62 88 GLY A C 1
ATOM 656 O O . GLY A 1 88 ? 34.603 1.864 -16.970 1.00 84.62 88 GLY A O 1
ATOM 657 N N . THR A 1 89 ? 33.294 0.049 -16.905 1.00 88.12 89 THR A N 1
ATOM 658 C CA . THR A 1 89 ? 34.376 -0.921 -17.171 1.00 88.12 89 THR A CA 1
ATOM 659 C C . THR A 1 89 ? 34.957 -0.750 -18.582 1.00 88.12 89 THR A C 1
ATOM 661 O O . THR A 1 89 ? 34.260 -0.259 -19.462 1.00 88.12 89 THR A O 1
ATOM 664 N N . PRO A 1 90 ? 36.227 -1.097 -18.856 1.00 82.94 90 PRO A N 1
ATOM 665 C CA . PRO A 1 90 ? 36.791 -0.972 -20.205 1.00 82.94 90 PRO A CA 1
ATOM 666 C C . PRO A 1 90 ? 36.012 -1.808 -21.242 1.00 82.94 90 PRO A C 1
ATOM 668 O O . PRO A 1 90 ? 35.577 -2.918 -20.940 1.00 82.94 90 PRO A O 1
ATOM 671 N N . ARG A 1 91 ? 35.847 -1.278 -22.468 1.00 76.25 91 ARG A N 1
ATOM 672 C CA . ARG A 1 91 ? 35.104 -1.949 -23.558 1.00 76.25 91 ARG A CA 1
ATOM 673 C C . ARG A 1 91 ? 35.763 -3.255 -23.992 1.00 76.25 91 ARG A C 1
ATOM 675 O O . ARG A 1 91 ? 36.990 -3.364 -23.979 1.00 76.25 91 ARG A O 1
ATOM 682 N N . ARG A 1 92 ? 34.931 -4.210 -24.411 1.00 65.50 92 ARG A N 1
ATOM 683 C CA . ARG A 1 92 ? 35.313 -5.572 -24.815 1.00 65.50 92 ARG A CA 1
ATOM 684 C C . ARG A 1 92 ? 34.730 -5.973 -26.164 1.00 65.50 92 ARG A C 1
ATOM 686 O O . ARG A 1 92 ? 33.678 -5.431 -26.563 1.00 65.50 92 ARG A O 1
#

Radius of gyration: 28.06 Å; Cα contacts (8 Å, |Δi|>4): 33; chains: 1; bounding box: 61×23×69 Å

Nearest PDB structures (foldseek):
  6yny-assembly1_O  TM=2.335E-01  e=9.927E+00  Tetrahymena thermophila

Sequence (92 aa):
MPDYFTLTGKPAMTLHGHIHNGEIVFDAQVTLPEGASVRVEIETPLSSSGTAAASETPTLLERLGDVVGAVDDLPTDGARNLEHYLYGTPRR

Secondary structure (DSSP, 8-state):
------SSSS------EEEETTEEEESS---PPTT------------BTTB-SS-----HHHHHTTTTT-SSS--TTTTTTHHHHHH-PPP-

pLDDT: mean 71.46, std 14.87, range [40.84, 89.62]

Mean predicted aligned error: 17.88 Å